Protein AF-A0A061A6U9-F1 (afdb_monomer)

Solvent-accessible surface area (backbone atoms only — not comparable to full-atom values): 6192 Å² total; per-residue (Å²): 106,72,67,60,54,51,54,55,51,74,74,42,62,80,89,49,42,65,60,54,54,50,52,54,49,53,50,51,52,50,53,51,50,54,50,49,54,52,50,55,49,54,51,50,52,52,52,52,54,50,51,54,55,50,52,56,52,51,51,52,51,52,51,53,52,52,51,52,51,51,52,52,50,52,52,50,52,51,53,53,51,52,51,50,54,52,51,53,56,48,52,54,49,56,49,51,54,50,52,50,54,52,50,53,52,48,55,60,50,63,76,72,110

Structure (mmCIF, N/CA/C/O backbone):
data_AF-A0A061A6U9-F1
#
_entry.id   AF-A0A061A6U9-F1
#
loop_
_atom_site.group_PDB
_atom_site.id
_atom_site.type_symbol
_atom_site.label_atom_id
_atom_site.label_alt_id
_atom_site.label_comp_id
_atom_site.label_asym_id
_atom_site.label_entity_id
_atom_site.label_seq_id
_atom_site.pdbx_PDB_ins_code
_atom_site.Cartn_x
_atom_site.Cartn_y
_atom_site.Cartn_z
_atom_site.occupancy
_atom_site.B_iso_or_equiv
_atom_site.auth_seq_id
_atom_site.auth_comp_id
_atom_site.auth_asym_id
_atom_site.auth_atom_id
_atom_site.pdbx_PDB_model_num
ATOM 1 N N . PHE A 1 1 ? 19.069 1.739 -47.168 1.00 75.75 1 PHE A N 1
ATOM 2 C CA . PHE A 1 1 ? 20.506 1.389 -47.050 1.00 75.75 1 PHE A CA 1
ATOM 3 C C . PHE A 1 1 ? 21.075 0.751 -48.321 1.00 75.75 1 PHE A C 1
ATOM 5 O O . PHE A 1 1 ? 21.996 1.314 -48.891 1.00 75.75 1 PHE A O 1
ATOM 12 N N . LYS A 1 2 ? 20.521 -0.369 -48.821 1.00 84.38 2 LYS A N 1
ATOM 13 C CA . LYS A 1 2 ? 21.026 -1.062 -50.029 1.00 84.38 2 LYS A CA 1
ATOM 14 C C . LYS A 1 2 ? 21.041 -0.183 -51.295 1.00 84.38 2 LYS A C 1
ATOM 16 O O . LYS A 1 2 ? 22.059 -0.138 -51.971 1.00 84.38 2 LYS A O 1
ATOM 21 N N . ALA A 1 3 ? 19.966 0.565 -51.559 1.00 86.75 3 ALA A N 1
ATOM 22 C CA . ALA A 1 3 ? 19.891 1.497 -52.693 1.00 86.75 3 ALA A CA 1
ATOM 23 C C . ALA A 1 3 ? 20.914 2.646 -52.591 1.00 86.75 3 ALA A C 1
ATOM 25 O O . ALA A 1 3 ? 21.644 2.905 -53.539 1.00 86.75 3 ALA A O 1
ATOM 26 N N . LEU A 1 4 ? 21.037 3.261 -51.408 1.00 85.88 4 LEU A N 1
ATOM 27 C CA . LEU A 1 4 ? 22.018 4.320 -51.133 1.00 85.88 4 LEU A CA 1
ATOM 28 C C . LEU A 1 4 ? 23.463 3.827 -51.308 1.00 85.88 4 LEU A C 1
ATOM 30 O O . LEU A 1 4 ? 24.280 4.506 -51.919 1.00 85.88 4 LEU A O 1
ATOM 34 N N . ARG A 1 5 ? 23.769 2.622 -50.809 1.00 87.88 5 ARG A N 1
ATOM 35 C CA . ARG A 1 5 ? 25.084 1.991 -50.972 1.00 87.88 5 ARG A CA 1
ATOM 36 C C . ARG A 1 5 ? 25.425 1.780 -52.446 1.00 87.88 5 ARG A C 1
ATOM 38 O O . ARG A 1 5 ? 26.545 2.064 -52.845 1.00 87.88 5 ARG A O 1
ATOM 45 N N . ASN A 1 6 ? 24.480 1.259 -53.228 1.00 88.00 6 ASN A N 1
ATOM 46 C CA . ASN A 1 6 ? 24.698 0.970 -54.644 1.00 88.00 6 ASN A CA 1
ATOM 47 C C . ASN A 1 6 ? 24.913 2.256 -55.448 1.00 88.00 6 ASN A C 1
ATOM 49 O O . ASN A 1 6 ? 25.899 2.353 -56.168 1.00 88.00 6 ASN A O 1
ATOM 53 N N . HIS A 1 7 ? 24.071 3.267 -55.228 1.00 89.88 7 HIS A N 1
ATOM 54 C CA . HIS A 1 7 ? 24.211 4.566 -55.878 1.00 89.88 7 HIS A CA 1
ATOM 55 C C . HIS A 1 7 ? 25.575 5.221 -55.596 1.00 89.88 7 HIS A C 1
ATOM 57 O O . HIS A 1 7 ? 26.242 5.680 -56.516 1.00 89.88 7 HIS A O 1
ATOM 63 N N . LEU A 1 8 ? 26.041 5.185 -54.340 1.00 86.00 8 LEU A N 1
ATOM 64 C CA . LEU A 1 8 ? 27.344 5.745 -53.963 1.00 86.00 8 LEU A CA 1
ATOM 65 C C . LEU A 1 8 ? 28.524 5.030 -54.633 1.00 86.00 8 LEU A C 1
ATOM 67 O O . LEU A 1 8 ? 29.511 5.684 -54.959 1.00 86.00 8 LEU A O 1
ATOM 71 N N . LEU A 1 9 ? 28.439 3.711 -54.838 1.00 88.56 9 LEU A N 1
ATOM 72 C CA . LEU A 1 9 ? 29.476 2.930 -55.524 1.00 88.56 9 LEU A CA 1
ATOM 73 C C . LEU A 1 9 ? 29.474 3.161 -57.041 1.00 88.56 9 LEU A C 1
ATOM 75 O O . LEU A 1 9 ? 30.534 3.126 -57.658 1.00 88.56 9 LEU A O 1
ATOM 79 N N . GLU A 1 10 ? 28.312 3.411 -57.644 1.00 90.44 10 GLU A N 1
ATOM 80 C CA . GLU A 1 10 ? 28.200 3.774 -59.064 1.00 90.44 10 GLU A CA 1
ATOM 81 C C . GLU A 1 10 ? 28.780 5.168 -59.342 1.00 90.44 10 GLU A C 1
ATOM 83 O O . GLU A 1 10 ? 29.383 5.386 -60.391 1.00 90.44 10 GLU A O 1
ATOM 88 N N . SER A 1 11 ? 28.657 6.096 -58.386 1.00 88.94 11 SER A N 1
ATOM 89 C CA . SER A 1 11 ? 29.141 7.474 -58.511 1.00 88.94 11 SER A CA 1
ATOM 90 C C . SER A 1 11 ? 30.579 7.704 -58.024 1.00 88.94 11 SER A C 1
ATOM 92 O O . SER A 1 11 ? 31.059 8.832 -58.113 1.00 88.94 11 SER A O 1
ATOM 94 N N . THR A 1 12 ? 31.274 6.693 -57.479 1.00 86.25 12 THR A N 1
ATOM 95 C CA . THR A 1 12 ? 32.678 6.820 -57.031 1.00 86.25 12 THR A CA 1
ATOM 96 C C . THR A 1 12 ? 33.646 5.932 -57.816 1.00 86.25 12 THR A C 1
ATOM 98 O O . THR A 1 12 ? 33.284 4.819 -58.206 1.00 86.25 12 THR A O 1
ATOM 101 N N . PRO A 1 13 ? 34.903 6.373 -58.028 1.00 91.75 13 PRO A N 1
ATOM 102 C CA . PRO A 1 13 ? 35.941 5.541 -58.630 1.00 91.75 13 PRO A CA 1
ATOM 103 C C . PRO A 1 13 ? 36.184 4.257 -57.830 1.00 91.75 13 PRO A C 1
ATOM 105 O O . PRO A 1 13 ? 36.177 4.261 -56.598 1.00 91.75 13 PRO A O 1
ATOM 108 N N . LYS A 1 14 ? 36.487 3.155 -58.529 1.00 88.75 14 LYS A N 1
ATOM 109 C CA . LYS A 1 14 ? 36.735 1.842 -57.903 1.00 88.75 14 LYS A CA 1
ATOM 110 C C . LYS A 1 14 ? 37.861 1.859 -56.859 1.00 88.75 14 LYS A C 1
ATOM 112 O O . LYS A 1 14 ? 37.798 1.087 -55.905 1.00 88.75 14 LYS A O 1
ATOM 117 N N . SER A 1 15 ? 38.863 2.732 -57.015 1.00 91.62 15 SER A N 1
ATOM 118 C CA . SER A 1 15 ? 39.952 2.922 -56.040 1.00 91.62 15 SER A CA 1
ATOM 119 C C . SER A 1 15 ? 39.443 3.344 -54.658 1.00 91.62 15 SER A C 1
ATOM 121 O O . SER A 1 15 ? 40.022 2.958 -53.644 1.00 91.62 15 SER A O 1
ATOM 123 N N . ASP A 1 16 ? 38.322 4.067 -54.613 1.00 92.56 16 ASP A N 1
ATOM 124 C CA . ASP A 1 16 ? 37.828 4.743 -53.410 1.00 92.56 16 ASP A CA 1
ATOM 125 C C . ASP A 1 16 ? 36.679 3.974 -52.738 1.00 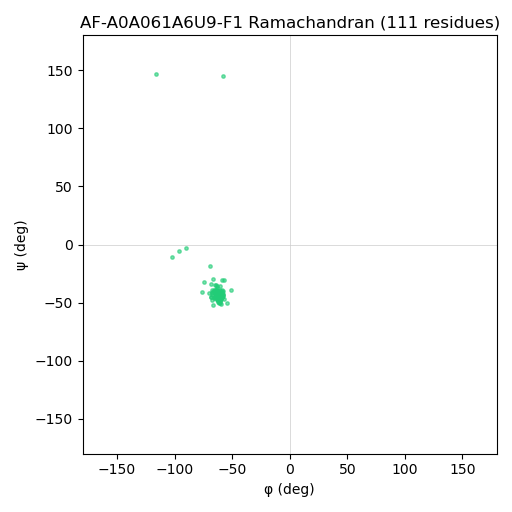92.56 16 ASP A C 1
ATOM 127 O O . ASP A 1 16 ? 36.319 4.248 -51.588 1.00 92.56 16 ASP A O 1
ATOM 131 N N . HIS A 1 17 ? 36.138 2.948 -53.408 1.00 92.69 17 HIS A N 1
ATOM 132 C CA . HIS A 1 17 ? 35.025 2.118 -52.924 1.00 92.69 17 HIS A CA 1
ATOM 133 C C . HIS A 1 17 ? 35.257 1.569 -51.513 1.00 92.69 17 HIS A C 1
ATOM 135 O O . HIS A 1 17 ? 34.341 1.557 -50.689 1.00 92.69 17 HIS A O 1
ATOM 141 N N . LYS A 1 18 ? 36.490 1.153 -51.195 1.00 94.38 18 LYS A N 1
ATOM 142 C CA . LYS A 1 18 ? 36.844 0.628 -49.866 1.00 94.38 18 LYS A CA 1
ATOM 143 C C . LYS A 1 18 ? 36.655 1.678 -48.766 1.00 94.38 18 LYS A C 1
ATOM 145 O O . LYS A 1 18 ? 36.148 1.351 -47.692 1.00 94.38 18 LYS A O 1
ATOM 150 N N . ALA A 1 19 ? 37.041 2.926 -49.026 1.00 93.69 19 ALA A N 1
ATOM 151 C CA . ALA A 1 19 ? 36.897 4.021 -48.071 1.00 93.69 19 ALA A CA 1
ATOM 152 C C . ALA A 1 19 ? 35.422 4.406 -47.881 1.00 93.69 19 ALA A C 1
ATOM 154 O O . ALA A 1 19 ? 34.977 4.589 -46.748 1.00 93.69 19 ALA A O 1
ATOM 155 N N . VAL A 1 20 ? 34.648 4.448 -48.972 1.00 92.56 20 VAL A N 1
ATOM 156 C CA . VAL A 1 20 ? 33.202 4.726 -48.943 1.00 92.56 20 VAL A CA 1
ATOM 157 C C . VAL A 1 20 ? 32.450 3.665 -48.135 1.00 92.56 20 VAL A C 1
ATOM 159 O O . VAL A 1 20 ? 31.674 4.002 -47.242 1.00 92.56 20 VAL A O 1
ATOM 162 N N . LEU A 1 21 ? 32.715 2.378 -48.381 1.00 92.94 21 LEU A N 1
ATOM 163 C CA . LEU A 1 21 ? 32.082 1.283 -47.639 1.00 92.94 21 LEU A CA 1
ATOM 164 C C . LEU A 1 21 ? 32.435 1.301 -46.148 1.00 92.94 21 LEU A C 1
ATOM 166 O O . LEU A 1 21 ? 31.563 1.046 -45.316 1.00 92.94 21 LEU A O 1
ATOM 170 N N . LYS A 1 22 ? 33.691 1.621 -45.805 1.00 95.00 22 LYS A N 1
ATOM 171 C CA . LYS A 1 22 ? 34.126 1.765 -44.411 1.00 95.00 22 LYS A CA 1
ATOM 172 C C . LYS A 1 22 ? 33.345 2.879 -43.706 1.00 95.00 22 LYS A C 1
ATOM 174 O O . LYS A 1 22 ? 32.746 2.612 -42.668 1.00 95.00 22 LYS A O 1
ATOM 179 N N . ARG A 1 23 ? 33.261 4.070 -44.316 1.00 93.75 23 ARG A N 1
ATOM 180 C CA . ARG A 1 23 ? 32.494 5.207 -43.775 1.00 93.75 23 ARG A CA 1
ATOM 181 C C . ARG A 1 23 ? 31.012 4.875 -43.596 1.00 93.75 23 ARG A C 1
ATOM 183 O O . ARG A 1 23 ? 30.456 5.145 -42.539 1.00 93.75 23 ARG A O 1
ATOM 190 N N . LEU A 1 24 ? 30.383 4.234 -44.586 1.00 92.75 24 LEU A N 1
ATOM 191 C CA . LEU A 1 24 ? 28.972 3.831 -44.496 1.00 92.75 24 LEU A CA 1
ATOM 192 C C . LEU A 1 24 ? 28.712 2.855 -43.343 1.00 92.75 24 LEU A C 1
ATOM 194 O O . LEU A 1 24 ? 27.684 2.955 -42.676 1.00 92.75 24 LEU A O 1
ATOM 198 N N . LYS A 1 25 ? 29.630 1.912 -43.106 1.00 94.06 25 LYS A N 1
ATOM 199 C CA . LYS A 1 25 ? 29.524 0.967 -41.990 1.00 94.06 25 LYS A CA 1
ATOM 200 C C . LYS A 1 25 ? 29.703 1.672 -40.646 1.00 94.06 25 LYS A C 1
ATOM 202 O O . LYS A 1 25 ? 28.920 1.428 -39.737 1.00 94.06 25 LYS A O 1
ATOM 207 N N . GLU A 1 26 ? 30.696 2.550 -40.528 1.00 95.94 26 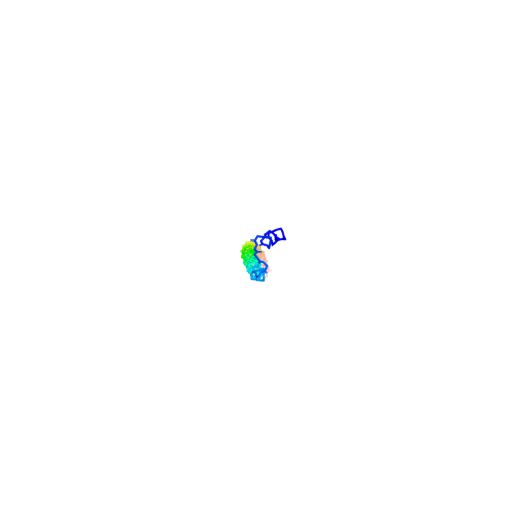GLU A N 1
ATOM 208 C CA . GLU A 1 26 ? 30.931 3.346 -39.316 1.00 95.94 26 GLU A CA 1
ATOM 209 C C . GLU A 1 26 ? 29.721 4.226 -38.980 1.00 95.94 26 GLU A C 1
ATOM 211 O O . GLU A 1 26 ? 29.274 4.256 -37.835 1.00 95.94 26 GLU A O 1
ATOM 216 N N . GLU A 1 27 ? 29.131 4.877 -39.984 1.00 95.56 27 GLU A N 1
ATOM 217 C CA . GLU A 1 27 ? 27.940 5.702 -39.802 1.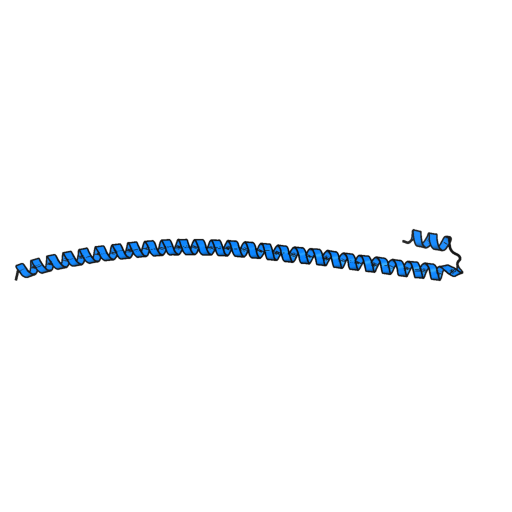00 95.56 27 GLU A CA 1
ATOM 218 C C . GLU A 1 27 ? 26.708 4.868 -39.425 1.00 95.56 27 GLU A C 1
ATOM 220 O O . GLU A 1 27 ? 25.936 5.270 -38.554 1.00 95.56 27 GLU A O 1
ATOM 225 N N . GLN A 1 28 ? 26.534 3.686 -40.027 1.00 94.69 28 GLN A N 1
ATOM 226 C CA . GLN A 1 28 ? 25.476 2.753 -39.641 1.00 94.69 28 GLN A CA 1
ATOM 227 C C . GLN A 1 28 ? 25.628 2.314 -38.179 1.00 94.69 28 GLN A C 1
ATOM 229 O O . GLN A 1 28 ? 24.658 2.384 -37.427 1.00 94.69 28 GLN A O 1
ATOM 234 N N . THR A 1 29 ? 26.829 1.900 -37.764 1.00 96.44 29 THR A N 1
ATOM 235 C CA . THR A 1 29 ? 27.107 1.501 -36.377 1.00 96.44 29 THR A CA 1
ATOM 236 C C . THR A 1 29 ? 26.844 2.651 -35.411 1.00 96.44 29 THR A C 1
ATOM 238 O O . THR A 1 29 ? 26.180 2.452 -34.399 1.00 96.44 29 THR A O 1
ATOM 241 N N . ARG A 1 30 ? 27.289 3.870 -35.742 1.00 97.69 30 ARG A N 1
ATOM 242 C CA . ARG A 1 30 ? 27.047 5.059 -34.914 1.00 97.69 30 ARG A CA 1
ATOM 243 C C . ARG A 1 30 ? 25.555 5.358 -34.760 1.00 97.69 30 ARG A C 1
ATOM 245 O O . ARG A 1 30 ? 25.110 5.637 -33.655 1.00 97.69 30 ARG A O 1
ATOM 252 N N . LYS A 1 31 ? 24.778 5.290 -35.847 1.00 97.12 31 LYS A N 1
A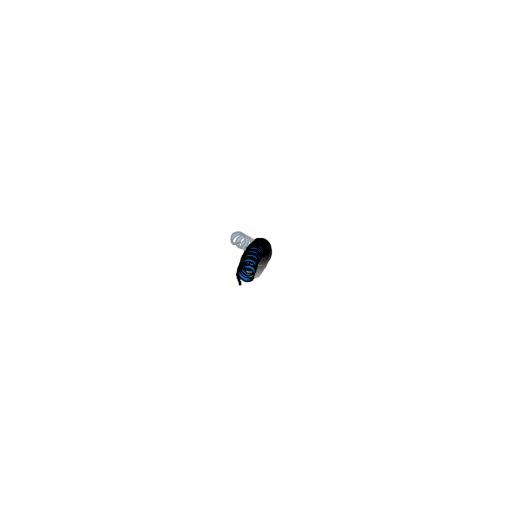TOM 253 C CA . LYS A 1 31 ? 23.322 5.514 -35.799 1.00 97.12 31 LYS A CA 1
ATOM 254 C C . LYS A 1 31 ? 22.609 4.459 -34.957 1.00 97.12 31 LYS A C 1
ATOM 256 O O . LYS A 1 31 ? 21.706 4.810 -34.208 1.00 97.12 31 LYS A O 1
ATOM 261 N N . LEU A 1 32 ? 23.023 3.195 -35.058 1.00 97.31 32 LEU A N 1
ATOM 262 C 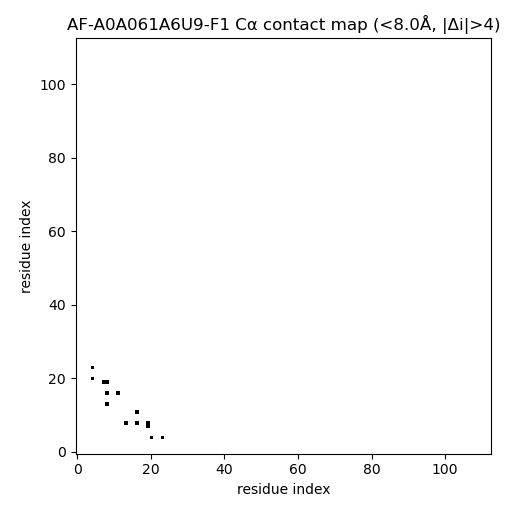CA . LEU A 1 32 ? 22.474 2.123 -34.227 1.00 97.31 32 LEU A CA 1
ATOM 263 C C . LEU A 1 32 ? 22.822 2.306 -32.747 1.00 97.31 32 LEU A C 1
ATOM 265 O O . LEU A 1 32 ? 21.952 2.091 -31.914 1.00 97.31 32 LEU A O 1
ATOM 269 N N . ALA A 1 33 ? 24.043 2.741 -32.426 1.00 98.00 33 ALA A N 1
ATOM 270 C CA . ALA A 1 33 ? 24.443 3.028 -31.049 1.00 98.00 33 ALA A CA 1
ATOM 271 C C . ALA A 1 33 ? 23.601 4.158 -30.435 1.00 98.00 33 ALA A C 1
ATOM 273 O O . ALA A 1 33 ? 23.029 3.975 -29.369 1.00 98.00 33 ALA A O 1
ATOM 274 N N . ILE A 1 34 ? 23.429 5.273 -31.157 1.00 97.94 34 ILE A N 1
ATOM 275 C CA . ILE A 1 34 ? 22.576 6.389 -30.708 1.00 97.94 34 ILE A CA 1
ATOM 276 C C . ILE A 1 34 ? 21.132 5.922 -30.497 1.00 97.94 34 ILE A C 1
ATOM 278 O O . ILE A 1 34 ? 20.504 6.280 -29.508 1.00 97.94 34 ILE A O 1
ATOM 282 N N . LEU A 1 35 ? 20.594 5.123 -31.421 1.00 98.19 35 LEU A N 1
ATOM 283 C CA . LEU A 1 35 ? 19.226 4.626 -31.303 1.00 98.19 35 LEU A CA 1
ATOM 284 C C . LEU A 1 35 ? 19.065 3.683 -30.100 1.00 98.19 35 LEU A C 1
ATOM 286 O O . LEU A 1 35 ? 18.053 3.752 -29.410 1.00 98.19 35 LEU A O 1
ATOM 290 N N . ALA A 1 36 ? 20.054 2.825 -29.837 1.00 98.00 36 ALA A N 1
ATOM 291 C CA . ALA A 1 36 ? 20.062 1.962 -28.660 1.00 98.00 36 ALA A CA 1
ATOM 292 C C . ALA A 1 36 ? 20.080 2.789 -27.366 1.00 98.00 36 ALA A C 1
ATOM 294 O O . ALA A 1 36 ? 19.222 2.587 -26.514 1.00 98.00 36 ALA A O 1
ATOM 295 N N . GLU A 1 37 ? 20.963 3.788 -27.271 1.00 98.25 37 GLU A N 1
ATOM 296 C CA . GLU A 1 37 ? 21.025 4.707 -26.126 1.00 98.25 37 GLU A CA 1
ATOM 297 C C . GLU A 1 37 ? 19.701 5.456 -25.911 1.00 98.25 37 GLU A C 1
ATOM 299 O O . GLU A 1 37 ? 19.254 5.626 -24.778 1.00 98.25 37 GLU A O 1
ATOM 304 N N . GLN A 1 38 ? 19.035 5.877 -26.992 1.00 98.38 38 GLN A N 1
ATOM 305 C CA . GLN A 1 38 ? 17.725 6.529 -26.917 1.00 98.38 38 GLN A CA 1
ATOM 306 C C . GLN A 1 38 ? 16.637 5.594 -26.383 1.00 98.38 38 GLN A C 1
ATOM 308 O O . GLN A 1 38 ? 15.826 6.016 -25.556 1.00 98.38 38 GLN A O 1
ATOM 313 N N . TYR A 1 39 ? 16.612 4.336 -26.833 1.00 98.44 39 TYR A N 1
ATOM 314 C CA . TYR A 1 39 ? 15.672 3.349 -26.305 1.00 98.44 39 TYR A CA 1
ATOM 315 C C . TYR A 1 39 ? 15.949 3.039 -24.837 1.00 98.44 39 TYR A C 1
ATOM 317 O O . TYR A 1 39 ? 15.012 3.061 -24.043 1.00 98.44 39 TYR A O 1
ATOM 325 N N . ASP A 1 40 ? 17.211 2.829 -24.463 1.00 98.38 40 ASP A N 1
ATOM 326 C CA . ASP A 1 40 ? 17.593 2.591 -23.071 1.00 98.38 40 ASP A CA 1
ATOM 327 C C . ASP A 1 40 ? 17.181 3.769 -22.181 1.00 98.38 40 ASP A C 1
ATOM 329 O O . ASP A 1 40 ? 16.610 3.573 -21.107 1.00 98.38 40 ASP A O 1
ATOM 333 N N . HIS A 1 41 ? 17.403 5.005 -22.633 1.00 98.19 41 HIS A N 1
ATOM 334 C CA . HIS A 1 41 ? 16.986 6.192 -21.894 1.00 98.19 41 HIS A CA 1
ATOM 335 C C . HIS A 1 41 ? 15.462 6.263 -21.725 1.00 98.19 41 HIS A C 1
ATOM 337 O O . HIS A 1 41 ? 14.981 6.410 -20.603 1.00 98.19 41 HIS A O 1
ATOM 343 N N . SER A 1 42 ? 14.704 6.094 -22.812 1.00 98.19 42 SER A N 1
ATOM 344 C CA . SER A 1 42 ? 13.239 6.170 -22.784 1.00 98.19 42 SER A CA 1
ATOM 345 C C . SER A 1 42 ? 12.609 5.069 -21.925 1.00 98.19 42 SER A C 1
ATOM 347 O O . SER A 1 42 ? 11.666 5.330 -21.177 1.00 98.19 42 SER A O 1
ATOM 349 N N . ILE A 1 43 ? 13.149 3.847 -21.983 1.00 97.88 43 ILE A N 1
ATOM 350 C CA . ILE A 1 43 ? 12.699 2.730 -21.145 1.00 97.88 43 ILE A CA 1
ATOM 351 C C . ILE A 1 43 ? 12.946 3.050 -19.670 1.00 97.88 43 ILE A C 1
ATOM 353 O O . ILE A 1 43 ? 12.038 2.896 -18.854 1.00 97.88 43 ILE A O 1
ATOM 357 N N . ASN A 1 44 ? 14.143 3.527 -19.325 1.00 98.25 44 ASN A N 1
ATOM 358 C CA . ASN A 1 44 ? 14.482 3.859 -17.942 1.00 98.25 44 ASN A CA 1
ATOM 359 C C . ASN A 1 44 ? 13.634 5.013 -17.395 1.00 98.25 44 ASN A C 1
ATOM 361 O O . ASN A 1 44 ? 13.163 4.938 -16.262 1.00 98.25 44 ASN A O 1
ATOM 365 N N . GLU A 1 45 ? 13.396 6.055 -18.191 1.00 98.06 45 GLU A N 1
ATOM 366 C CA . GLU A 1 45 ? 12.527 7.171 -17.808 1.00 98.06 45 GLU A CA 1
ATOM 367 C C . GLU A 1 45 ? 11.089 6.696 -17.548 1.00 98.06 45 GLU A C 1
ATOM 369 O O . GLU A 1 45 ? 10.493 7.033 -16.519 1.00 98.06 45 GLU A O 1
ATOM 374 N N . MET A 1 46 ? 10.549 5.856 -18.437 1.00 98.06 46 MET A N 1
ATOM 375 C CA . MET A 1 46 ? 9.207 5.294 -18.289 1.00 98.06 46 MET A CA 1
ATOM 376 C C . MET A 1 46 ? 9.097 4.410 -17.040 1.00 98.06 46 MET A C 1
ATOM 378 O O . MET A 1 46 ? 8.139 4.552 -16.280 1.00 98.06 46 MET A O 1
ATOM 382 N N . LEU A 1 47 ? 10.074 3.527 -16.807 1.00 97.75 47 LEU A N 1
ATOM 383 C CA . LEU A 1 47 ? 10.103 2.648 -15.635 1.00 97.75 47 LEU A CA 1
ATOM 384 C C . LEU A 1 47 ? 10.229 3.443 -14.333 1.00 97.75 47 LEU A C 1
ATOM 386 O O . LEU A 1 47 ? 9.493 3.174 -13.388 1.00 97.75 47 LEU A O 1
ATOM 390 N N . SER A 1 48 ? 11.103 4.451 -14.299 1.00 97.69 48 SER A N 1
ATOM 391 C CA . SER A 1 48 ? 11.269 5.341 -13.144 1.00 97.69 48 SER A CA 1
ATOM 392 C C . SER A 1 48 ? 9.972 6.089 -12.826 1.00 97.69 48 SER A C 1
ATOM 394 O O . SER A 1 48 ? 9.486 6.064 -11.696 1.00 97.69 48 SER A O 1
ATOM 396 N N . THR A 1 49 ? 9.338 6.673 -13.848 1.00 97.31 49 THR A N 1
ATOM 397 C CA . THR A 1 49 ? 8.053 7.371 -13.695 1.00 97.31 49 THR A CA 1
ATOM 398 C C . THR A 1 49 ? 6.955 6.433 -13.201 1.00 97.31 49 THR A C 1
ATOM 400 O O . THR A 1 49 ? 6.142 6.808 -12.357 1.00 97.31 49 THR A O 1
ATOM 403 N N . GLN A 1 50 ? 6.901 5.208 -13.728 1.00 96.81 50 GLN A N 1
ATOM 404 C CA . GLN A 1 50 ? 5.904 4.229 -13.315 1.00 96.81 50 GLN A CA 1
ATOM 405 C C . GLN A 1 50 ? 6.124 3.763 -11.873 1.00 96.81 50 GLN A C 1
ATOM 407 O O . GLN A 1 50 ? 5.142 3.650 -11.142 1.00 96.81 50 GLN A O 1
ATOM 412 N N . ALA A 1 51 ? 7.374 3.530 -11.466 1.00 96.62 51 ALA A N 1
ATOM 413 C CA . ALA A 1 51 ? 7.720 3.155 -10.098 1.00 96.62 51 ALA A CA 1
ATOM 414 C C . ALA A 1 51 ? 7.286 4.242 -9.105 1.00 96.62 51 ALA A C 1
ATOM 416 O O . ALA A 1 51 ? 6.512 3.951 -8.201 1.00 96.62 51 ALA A O 1
ATOM 417 N N . LEU A 1 52 ? 7.652 5.505 -9.359 1.00 97.00 52 LEU A N 1
ATOM 418 C CA . LEU A 1 52 ? 7.259 6.630 -8.503 1.00 97.00 52 LEU A CA 1
ATOM 419 C C . LEU A 1 52 ? 5.738 6.750 -8.363 1.00 97.00 52 LEU A C 1
ATOM 421 O O . LEU A 1 52 ? 5.220 6.857 -7.257 1.00 97.00 52 LEU A O 1
ATOM 425 N N . ARG A 1 53 ? 4.997 6.670 -9.474 1.00 96.81 53 ARG A N 1
ATOM 426 C CA . ARG A 1 53 ? 3.527 6.747 -9.438 1.00 96.81 53 ARG A CA 1
ATOM 427 C C . ARG A 1 53 ? 2.889 5.569 -8.707 1.00 96.81 53 ARG A C 1
ATOM 429 O O . ARG A 1 53 ? 1.827 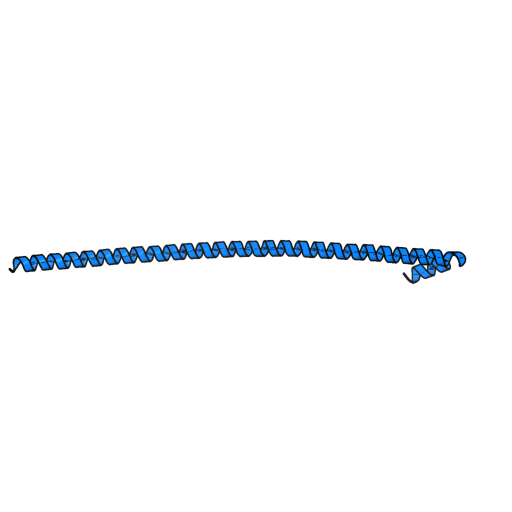5.732 -8.109 1.00 96.81 53 ARG A O 1
ATOM 436 N N . LEU A 1 54 ? 3.481 4.379 -8.815 1.00 96.75 54 LEU A N 1
ATOM 437 C CA . LEU A 1 54 ? 3.007 3.197 -8.104 1.00 96.75 54 LEU A CA 1
ATOM 438 C C . LEU A 1 54 ? 3.230 3.358 -6.599 1.00 96.75 54 LEU A C 1
ATOM 440 O O . LEU A 1 54 ? 2.296 3.110 -5.839 1.00 96.75 54 LEU A O 1
ATOM 444 N N . ASP A 1 55 ? 4.411 3.822 -6.198 1.00 97.19 55 ASP A N 1
ATOM 445 C CA . ASP A 1 55 ? 4.761 4.069 -4.799 1.00 97.19 55 ASP A CA 1
ATOM 446 C C . ASP A 1 55 ? 3.832 5.129 -4.187 1.00 97.19 55 ASP A C 1
ATOM 448 O O . ASP A 1 55 ? 3.190 4.874 -3.170 1.00 97.19 55 ASP A O 1
ATOM 452 N N . GLU A 1 56 ? 3.641 6.267 -4.862 1.00 96.81 56 GLU A N 1
ATOM 453 C CA . GLU A 1 56 ? 2.717 7.325 -4.424 1.00 96.81 56 GLU A CA 1
ATOM 454 C C . GLU A 1 56 ? 1.276 6.812 -4.269 1.00 96.81 56 GLU A C 1
ATOM 456 O O . GLU A 1 56 ? 0.594 7.108 -3.283 1.00 96.81 56 GLU A O 1
ATOM 461 N N . ALA A 1 57 ? 0.793 6.014 -5.227 1.00 97.12 57 ALA A N 1
ATOM 462 C CA . ALA A 1 57 ? -0.549 5.442 -5.163 1.00 97.12 57 ALA A CA 1
ATOM 463 C C . ALA A 1 57 ? -0.692 4.441 -4.005 1.00 97.12 57 ALA A C 1
ATOM 465 O O . ALA A 1 57 ? -1.720 4.433 -3.322 1.00 97.12 57 ALA A O 1
ATOM 466 N N . GLN A 1 58 ? 0.325 3.609 -3.767 1.00 97.56 58 GLN A N 1
ATOM 467 C CA . GLN A 1 58 ? 0.345 2.656 -2.659 1.00 97.56 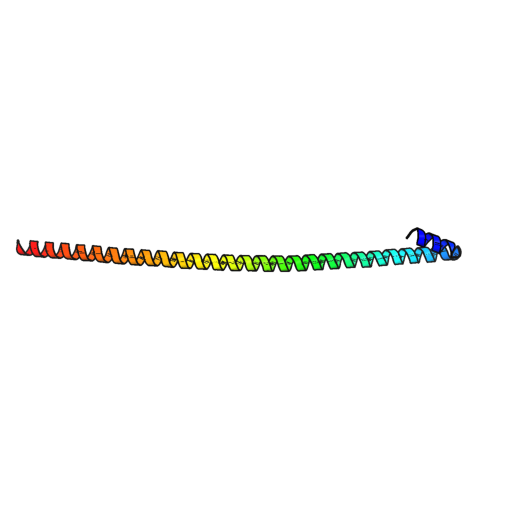58 GLN A CA 1
ATOM 468 C C . GLN A 1 58 ? 0.412 3.360 -1.304 1.00 97.56 58 GLN A C 1
ATOM 470 O O . GLN A 1 58 ? -0.312 2.977 -0.381 1.00 97.56 58 GLN A O 1
ATOM 475 N N . GLU A 1 59 ? 1.224 4.409 -1.177 1.00 97.69 59 GLU A N 1
ATOM 476 C CA . GLU A 1 59 ? 1.297 5.221 0.035 1.00 97.69 59 GLU A CA 1
ATOM 477 C C . GLU A 1 59 ? -0.043 5.895 0.330 1.00 97.69 59 GLU A C 1
ATOM 479 O O . GLU A 1 59 ? -0.534 5.808 1.458 1.00 97.69 59 GLU A O 1
ATOM 484 N N . ALA A 1 60 ? -0.687 6.486 -0.680 1.00 97.69 60 ALA A N 1
ATOM 485 C CA . ALA A 1 60 ? -2.008 7.089 -0.530 1.00 97.69 60 ALA A CA 1
ATOM 486 C C . ALA A 1 60 ? -3.060 6.062 -0.072 1.00 97.69 60 ALA A C 1
ATOM 488 O O . ALA A 1 60 ? -3.823 6.323 0.861 1.00 97.69 60 ALA A O 1
ATOM 489 N N . GLN A 1 61 ? -3.076 4.864 -0.669 1.00 97.88 61 GLN A N 1
ATOM 490 C CA . GLN A 1 61 ? -3.974 3.781 -0.249 1.00 97.88 61 GLN A CA 1
ATOM 491 C C . GLN A 1 61 ? -3.701 3.338 1.194 1.00 97.88 61 GLN A C 1
ATOM 493 O O . GLN A 1 61 ? -4.637 3.192 1.984 1.00 97.88 61 GLN A O 1
ATOM 498 N N . CYS A 1 62 ? -2.429 3.175 1.567 1.00 97.88 62 CYS A N 1
ATOM 499 C CA . CYS A 1 62 ? -2.031 2.839 2.932 1.00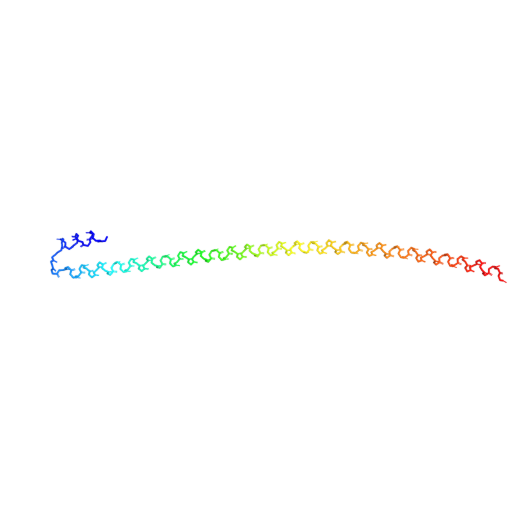 97.88 62 CYS A CA 1
ATOM 500 C C . CYS A 1 62 ? -2.483 3.902 3.939 1.00 97.88 62 CYS A C 1
ATOM 502 O O . CYS A 1 62 ? -2.957 3.558 5.022 1.00 97.88 62 CYS A O 1
ATOM 504 N N . GLN A 1 63 ? -2.347 5.186 3.601 1.00 98.25 63 GLN A N 1
ATOM 505 C CA . GLN A 1 63 ? -2.788 6.287 4.455 1.00 98.25 63 GLN A CA 1
ATOM 506 C C . GLN A 1 63 ? -4.302 6.252 4.672 1.00 98.25 63 GLN A C 1
ATOM 508 O O . GLN A 1 63 ? -4.750 6.301 5.817 1.00 98.25 63 GLN A O 1
ATOM 513 N N . VAL A 1 64 ? -5.086 6.084 3.602 1.00 98.25 64 VAL A N 1
ATOM 514 C CA . VAL A 1 64 ? -6.552 5.985 3.695 1.00 98.25 64 VAL A CA 1
ATOM 515 C C . VAL A 1 64 ? -6.972 4.803 4.569 1.00 98.25 64 VAL A C 1
ATOM 517 O O . VAL A 1 64 ? -7.792 4.976 5.469 1.00 98.25 64 VAL A O 1
ATOM 520 N N . LEU A 1 65 ? -6.376 3.624 4.369 1.00 98.38 65 LEU A N 1
ATOM 521 C CA . LEU A 1 65 ? -6.676 2.435 5.174 1.00 98.38 65 LEU A CA 1
ATOM 522 C C . LEU A 1 65 ? -6.348 2.643 6.657 1.00 98.38 65 LEU A C 1
ATOM 524 O O . LEU A 1 65 ? -7.128 2.255 7.524 1.00 98.38 65 LEU A O 1
ATOM 528 N N . ARG A 1 66 ? -5.220 3.293 6.968 1.00 98.44 66 ARG A N 1
ATOM 529 C CA . ARG A 1 66 ? -4.860 3.632 8.354 1.00 98.44 66 ARG A CA 1
ATOM 530 C C . ARG A 1 66 ? -5.866 4.590 8.983 1.00 98.44 66 ARG A C 1
ATOM 532 O O . ARG A 1 66 ? -6.238 4.389 10.135 1.00 98.44 66 ARG A O 1
ATOM 539 N N . MET A 1 67 ? -6.317 5.601 8.242 1.00 98.31 67 MET A N 1
ATOM 540 C CA . MET A 1 67 ? -7.334 6.536 8.728 1.00 98.31 67 MET A CA 1
ATOM 541 C C . MET A 1 67 ? -8.670 5.836 8.994 1.00 98.31 67 MET A C 1
ATOM 543 O O . MET A 1 67 ? -9.272 6.061 10.041 1.00 98.31 67 MET A O 1
ATOM 547 N N . GLN A 1 68 ? -9.107 4.954 8.091 1.00 98.44 68 GLN A N 1
ATOM 548 C CA . GLN A 1 68 ? -10.328 4.165 8.273 1.00 98.44 68 GLN A CA 1
ATOM 549 C C . GLN A 1 68 ? -10.240 3.269 9.509 1.00 98.44 68 GLN A C 1
ATOM 551 O O . GLN A 1 68 ? -11.138 3.290 10.347 1.00 98.44 68 GLN A O 1
ATOM 556 N N . LEU A 1 69 ? -9.127 2.550 9.670 1.00 98.50 69 LEU A N 1
ATOM 557 C CA . LEU A 1 69 ? -8.910 1.686 10.829 1.00 98.50 69 LEU A CA 1
ATOM 558 C C . LEU A 1 69 ? -8.927 2.477 12.143 1.00 98.50 69 LEU A C 1
ATOM 560 O O . LEU A 1 69 ? -9.516 2.035 13.127 1.00 98.50 69 LEU A O 1
ATOM 564 N N . GLN A 1 70 ? -8.304 3.657 12.159 1.00 98.56 70 GLN A N 1
ATOM 565 C CA . GLN A 1 70 ? -8.307 4.532 13.329 1.00 98.56 70 GLN A CA 1
ATOM 566 C C . GLN A 1 70 ? -9.729 4.992 13.681 1.00 98.56 70 GLN A C 1
ATOM 568 O O . GLN A 1 70 ? -10.120 4.945 14.846 1.00 98.56 70 GLN A O 1
ATOM 573 N N . GLN A 1 71 ? -10.523 5.374 12.679 1.00 98.50 71 GLN A N 1
ATOM 574 C CA . GLN A 1 71 ? -11.913 5.781 12.876 1.00 98.50 71 GLN A CA 1
ATOM 575 C C . GLN A 1 71 ? -12.781 4.629 13.410 1.00 98.50 71 GLN A C 1
ATOM 577 O O . GLN A 1 71 ? -13.588 4.829 14.321 1.00 98.50 71 GLN A O 1
ATOM 582 N N . GLU A 1 72 ? -12.611 3.417 12.879 1.00 98.31 72 GLU A N 1
ATOM 583 C CA . GLU A 1 72 ? -13.310 2.225 13.372 1.00 98.31 72 GLU A CA 1
ATOM 584 C C . GLU A 1 72 ? -12.920 1.888 14.816 1.00 98.31 72 GLU A C 1
ATOM 586 O O . GLU A 1 72 ? -13.785 1.556 15.632 1.00 98.31 72 GLU A O 1
ATOM 591 N N . LEU A 1 73 ? -11.637 2.027 15.162 1.00 98.56 73 LEU A N 1
ATOM 592 C CA . LEU A 1 73 ? -11.144 1.807 16.520 1.00 98.56 73 LEU A CA 1
ATOM 593 C C . LEU A 1 73 ? -11.734 2.819 17.511 1.00 98.56 73 LEU A C 1
ATOM 595 O O . LEU A 1 73 ? -12.159 2.443 18.604 1.00 98.56 73 LEU A O 1
ATOM 599 N N . GLU A 1 74 ? -11.792 4.096 17.139 1.00 98.62 74 GLU A N 1
ATOM 600 C CA . GLU A 1 74 ? -12.413 5.146 17.954 1.00 98.62 74 GLU A CA 1
ATOM 601 C C . GLU A 1 74 ? -13.902 4.881 18.179 1.00 98.62 74 GLU A C 1
ATOM 603 O O . GLU A 1 74 ? -14.391 4.978 19.310 1.00 98.62 74 GLU A O 1
ATOM 608 N N . LEU A 1 75 ? -14.613 4.472 17.126 1.00 98.56 75 LEU A N 1
ATOM 609 C CA . LEU A 1 75 ? -16.019 4.102 17.212 1.00 98.56 75 LEU A CA 1
ATOM 610 C C . LEU A 1 75 ? -16.225 2.910 18.158 1.00 98.56 75 LEU A C 1
ATOM 612 O O . LEU A 1 75 ? -17.092 2.954 19.035 1.00 98.56 75 LEU A O 1
ATOM 616 N N . LEU A 1 76 ? -15.404 1.865 18.025 1.00 98.56 76 LEU A N 1
ATOM 617 C CA . LEU A 1 76 ? -15.448 0.694 18.898 1.00 98.56 76 LEU A CA 1
ATOM 618 C C . LEU A 1 76 ? -15.192 1.073 20.361 1.00 98.56 76 LEU A C 1
ATOM 620 O O . LEU A 1 76 ? -15.956 0.673 21.242 1.00 98.56 76 LEU A O 1
ATOM 624 N N . ASN A 1 77 ? -14.167 1.885 20.622 1.00 98.62 77 ASN A N 1
ATOM 625 C CA . ASN A 1 77 ? -13.835 2.359 21.965 1.00 98.62 77 ASN A CA 1
ATOM 626 C C . ASN A 1 77 ? -14.984 3.164 22.588 1.00 98.62 77 ASN A C 1
ATOM 628 O O . ASN A 1 77 ? -15.286 2.999 23.776 1.00 98.62 77 ASN A O 1
ATOM 632 N N . ALA A 1 78 ? -15.664 4.001 21.798 1.00 98.62 78 ALA A N 1
ATOM 633 C CA . ALA A 1 78 ? -16.832 4.750 22.250 1.00 98.62 78 ALA A CA 1
ATOM 634 C C . ALA A 1 78 ? -17.998 3.817 22.619 1.00 98.62 78 ALA A C 1
ATOM 636 O O . ALA A 1 78 ? -18.602 3.972 23.686 1.00 98.62 78 ALA A O 1
ATOM 637 N N . TYR A 1 79 ? -18.286 2.810 21.786 1.00 98.62 79 TYR A N 1
ATOM 638 C CA . TYR A 1 79 ? -19.315 1.810 22.083 1.00 98.62 79 TYR A CA 1
ATOM 639 C C . TYR A 1 79 ? -18.997 1.006 23.345 1.00 98.62 79 TYR A C 1
ATOM 641 O O . TYR A 1 79 ? -19.860 0.866 24.213 1.00 98.62 79 TYR A O 1
ATOM 649 N N . GLN A 1 80 ? -17.761 0.524 23.484 1.00 98.50 80 GLN A N 1
ATOM 650 C CA . GLN A 1 80 ? -17.323 -0.230 24.660 1.00 98.50 80 GLN A CA 1
ATOM 651 C C . GLN A 1 80 ? -17.415 0.611 25.937 1.00 98.50 80 GLN A C 1
ATOM 653 O O . GLN A 1 80 ? -17.948 0.147 26.945 1.00 98.50 80 GLN A O 1
ATOM 658 N N . SER A 1 81 ? -16.967 1.868 25.883 1.00 98.56 81 SER A N 1
ATOM 659 C CA . SER A 1 81 ? -17.046 2.795 27.017 1.00 98.56 81 SER A CA 1
ATOM 660 C C . SER A 1 81 ? -18.493 3.057 27.432 1.00 98.56 81 SER A C 1
ATOM 662 O O . SER A 1 81 ? -18.814 3.011 28.620 1.00 98.56 81 SER A O 1
ATOM 664 N N . LYS A 1 82 ? -19.392 3.261 26.460 1.00 98.62 82 LYS A N 1
ATOM 665 C CA . LYS A 1 82 ? -20.823 3.455 26.718 1.00 98.62 82 LYS A CA 1
ATOM 666 C C . LYS A 1 82 ? -21.449 2.242 27.402 1.00 98.62 82 LYS A C 1
ATOM 668 O O . LYS A 1 82 ? -22.166 2.414 28.385 1.00 98.62 82 LYS A O 1
ATOM 673 N N . ILE A 1 83 ? -21.181 1.038 26.895 1.00 98.38 83 ILE A N 1
ATOM 674 C CA . ILE A 1 83 ? -21.699 -0.206 27.480 1.00 98.38 83 ILE A CA 1
ATOM 675 C C . ILE A 1 83 ? -21.194 -0.349 28.913 1.00 98.38 83 ILE A C 1
ATOM 677 O O . ILE A 1 83 ? -22.000 -0.542 29.817 1.00 98.38 83 ILE A O 1
ATOM 681 N N . LYS A 1 84 ? -19.887 -0.163 29.136 1.00 98.62 84 LYS A N 1
ATOM 682 C CA . LYS A 1 84 ? -19.291 -0.235 30.472 1.00 98.62 84 LYS A CA 1
ATOM 683 C C . LYS A 1 84 ? -19.983 0.714 31.453 1.00 98.62 84 LYS A C 1
ATOM 685 O O . LYS A 1 84 ? -20.440 0.271 32.498 1.00 98.62 84 LYS A O 1
ATOM 690 N N . MET A 1 85 ? -20.143 1.988 31.088 1.00 98.44 85 MET A N 1
ATOM 691 C CA . MET A 1 85 ? -20.827 2.970 31.938 1.00 98.44 85 MET A CA 1
ATOM 692 C C . MET A 1 85 ? -22.273 2.573 32.260 1.00 98.44 85 MET A C 1
ATOM 694 O O . MET A 1 85 ? -22.730 2.767 33.384 1.00 98.44 85 MET A O 1
ATOM 698 N N . GLN A 1 86 ? -23.008 2.038 31.281 1.00 98.44 86 GLN A N 1
ATOM 699 C CA . GLN A 1 86 ? -24.386 1.591 31.485 1.00 98.44 86 GLN A CA 1
ATOM 700 C C . GLN A 1 86 ? -24.458 0.381 32.418 1.00 98.44 86 GLN A C 1
ATOM 702 O O . GLN A 1 86 ? -25.304 0.356 33.310 1.00 98.44 86 GLN A O 1
ATOM 707 N N . THR A 1 87 ? -23.567 -0.592 32.235 1.00 98.31 87 THR A N 1
ATOM 708 C CA . THR A 1 87 ? -23.475 -1.779 33.087 1.00 98.31 87 THR A CA 1
ATOM 709 C C . THR A 1 87 ? -23.077 -1.411 34.514 1.00 98.31 87 THR A C 1
ATOM 711 O O . THR A 1 87 ? -23.735 -1.856 35.449 1.00 98.31 87 THR A O 1
ATOM 714 N N . ASP A 1 88 ? -22.078 -0.545 34.694 1.00 98.44 88 ASP A N 1
ATOM 715 C CA . ASP A 1 88 ? -21.646 -0.078 36.016 1.00 98.44 88 ASP A CA 1
ATOM 716 C C . ASP A 1 88 ? -22.785 0.670 36.731 1.00 98.44 88 ASP A C 1
ATOM 718 O O . ASP A 1 88 ? -23.106 0.379 37.883 1.00 98.44 88 ASP A O 1
ATOM 722 N N . ALA A 1 89 ? -23.487 1.563 36.023 1.00 98.31 89 ALA A N 1
ATOM 723 C CA . ALA A 1 89 ? -24.642 2.271 36.572 1.00 98.31 89 ALA A CA 1
ATOM 724 C C . ALA A 1 89 ? -25.805 1.330 36.935 1.00 98.31 89 ALA A C 1
ATOM 726 O O . ALA A 1 89 ? -26.517 1.584 37.910 1.00 98.31 89 ALA A O 1
ATOM 727 N N . GLN A 1 90 ? -26.021 0.264 36.159 1.00 98.31 90 GLN A N 1
ATOM 728 C CA . GLN A 1 90 ? -27.031 -0.749 36.457 1.00 98.31 90 GLN A CA 1
ATOM 729 C C . GLN A 1 90 ? -26.655 -1.546 37.712 1.00 98.31 90 GLN A C 1
ATOM 731 O O . GLN A 1 90 ? -27.476 -1.658 38.623 1.00 98.31 90 GLN A O 1
ATOM 736 N N . HIS A 1 91 ? -25.411 -2.022 37.801 1.00 98.25 91 HIS A N 1
ATOM 737 C CA . HIS A 1 91 ? -24.908 -2.736 38.974 1.00 98.25 91 HIS A CA 1
ATOM 738 C C . HIS A 1 91 ? -25.006 -1.891 40.250 1.00 98.25 91 HIS A C 1
ATOM 740 O O . HIS A 1 91 ? -25.447 -2.389 41.285 1.00 98.25 91 HIS A O 1
ATOM 746 N N . ASP A 1 92 ? -24.656 -0.604 40.186 1.00 98.44 92 ASP A N 1
ATOM 747 C CA . ASP A 1 92 ? -24.741 0.299 41.337 1.00 98.44 92 ASP A CA 1
ATOM 748 C C . ASP A 1 92 ? -26.178 0.492 41.834 1.00 98.44 92 ASP A C 1
ATOM 750 O O . ASP A 1 92 ? -26.410 0.589 43.043 1.00 98.44 92 ASP A O 1
ATOM 754 N N . ARG A 1 93 ? -27.157 0.551 40.921 1.00 98.25 93 ARG A N 1
ATOM 755 C CA . ARG A 1 93 ? -28.581 0.626 41.285 1.00 98.25 93 ARG A CA 1
ATOM 756 C C . ARG A 1 93 ? -29.040 -0.656 41.962 1.00 98.25 93 ARG A C 1
ATOM 758 O O . ARG A 1 93 ? -29.555 -0.597 43.074 1.00 98.25 93 ARG A O 1
ATOM 765 N N . GLU A 1 94 ? -28.789 -1.803 41.334 1.00 98.12 94 GLU A N 1
ATOM 766 C CA . GLU A 1 94 ? -29.175 -3.111 41.873 1.00 98.12 94 GLU A CA 1
ATOM 767 C C . GLU A 1 94 ? -28.552 -3.358 43.251 1.00 98.12 94 GLU A C 1
ATOM 769 O O . GLU A 1 94 ? -29.221 -3.833 44.172 1.00 98.12 94 GLU A O 1
ATOM 774 N N . ARG A 1 95 ? -27.287 -2.964 43.428 1.00 98.19 95 ARG A N 1
ATOM 775 C CA . ARG A 1 95 ? -26.597 -3.033 44.715 1.00 98.19 95 ARG A CA 1
ATOM 776 C C . ARG A 1 95 ? -27.284 -2.177 45.780 1.00 98.19 95 ARG A C 1
ATOM 778 O O . ARG A 1 95 ? -27.550 -2.684 46.868 1.00 98.19 95 ARG A O 1
ATOM 785 N N . LYS A 1 96 ? -27.589 -0.910 45.480 1.00 98.12 96 LYS A N 1
ATOM 786 C CA . LYS A 1 96 ? -28.267 -0.001 46.423 1.00 98.12 96 LYS A CA 1
ATOM 787 C C . LYS A 1 96 ? -29.651 -0.516 46.810 1.00 98.12 96 LYS A C 1
ATOM 789 O O . LYS A 1 96 ? -29.996 -0.499 47.991 1.00 98.12 96 LYS A O 1
ATOM 794 N N . ASP A 1 97 ? -30.413 -1.025 45.847 1.00 98.06 97 ASP A N 1
ATOM 795 C CA . ASP A 1 97 ? -31.742 -1.587 46.096 1.00 98.06 97 ASP A CA 1
ATOM 796 C C . ASP A 1 97 ? -31.664 -2.820 47.010 1.00 98.06 97 ASP A C 1
ATOM 798 O O . ASP A 1 97 ? -32.463 -2.976 47.940 1.00 98.06 97 ASP A O 1
ATOM 802 N N . LEU A 1 98 ? -30.672 -3.693 46.801 1.00 98.12 98 LEU A N 1
ATOM 803 C CA . LEU A 1 98 ? -30.427 -4.841 47.675 1.00 98.12 98 LEU A CA 1
ATOM 804 C C . LEU A 1 98 ? -30.011 -4.414 49.086 1.00 98.12 98 LEU A C 1
ATOM 806 O O . LEU A 1 98 ? -30.560 -4.932 50.061 1.00 98.12 98 LEU A O 1
ATOM 810 N N . GLU A 1 99 ? -29.090 -3.458 49.214 1.00 97.88 99 GLU A N 1
ATOM 811 C CA . GLU A 1 99 ? -28.643 -2.917 50.504 1.00 97.88 99 GLU A CA 1
ATOM 812 C C . GLU A 1 99 ? -29.811 -2.302 51.294 1.00 97.88 99 GLU A C 1
ATOM 814 O O . GLU A 1 99 ? -29.963 -2.577 52.490 1.00 97.88 99 GLU A O 1
ATOM 819 N N . GLN A 1 100 ? -30.696 -1.549 50.633 1.00 97.50 100 GLN A N 1
ATOM 820 C CA . GLN A 1 100 ? -31.914 -1.010 51.246 1.00 97.50 100 GLN A CA 1
ATOM 821 C C . GLN A 1 100 ? -32.861 -2.117 51.718 1.00 97.50 100 GLN A C 1
ATOM 823 O O . GLN A 1 100 ? -33.318 -2.094 52.864 1.00 97.50 100 GLN A O 1
ATOM 828 N N . ARG A 1 101 ? -33.128 -3.124 50.875 1.00 97.75 101 ARG A N 1
ATOM 829 C CA . ARG A 1 101 ? -33.999 -4.259 51.233 1.00 97.75 101 ARG A CA 1
ATOM 830 C C . ARG A 1 101 ? -33.454 -5.049 52.419 1.00 97.75 101 ARG A C 1
ATOM 832 O O . ARG A 1 101 ? -34.222 -5.437 53.301 1.00 97.75 101 ARG A O 1
ATOM 839 N N . VA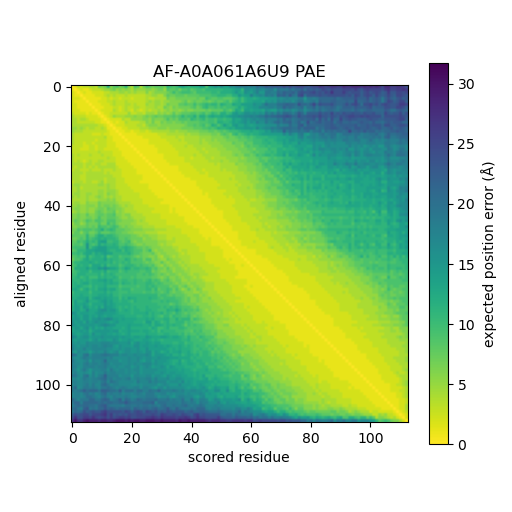L A 1 102 ? -32.142 -5.286 52.454 1.00 97.62 102 VAL A N 1
ATOM 840 C CA . VAL A 1 102 ? -31.472 -5.954 53.578 1.00 97.62 102 VAL A CA 1
ATOM 841 C C . VAL A 1 102 ? -31.582 -5.110 54.845 1.00 97.62 102 VAL A C 1
ATOM 843 O O . VAL A 1 102 ? -31.923 -5.653 55.893 1.00 97.62 102 VAL A O 1
ATOM 846 N N . SER A 1 103 ? -31.352 -3.800 54.753 1.00 96.81 103 SER A N 1
ATOM 847 C CA . SER A 1 103 ? -31.420 -2.883 55.899 1.00 96.81 103 SER A CA 1
ATOM 848 C C . SER A 1 103 ? -32.823 -2.827 56.502 1.00 96.81 103 SER A C 1
ATOM 850 O O . SER A 1 103 ? -32.979 -2.995 57.710 1.00 96.81 103 SER A O 1
ATOM 852 N N . LEU A 1 104 ? -33.857 -2.698 55.661 1.00 96.75 104 LEU A N 1
ATOM 853 C CA . LEU A 1 104 ? -35.255 -2.738 56.094 1.00 96.75 104 LEU A CA 1
ATOM 854 C C . LEU A 1 104 ? -35.578 -4.064 56.796 1.00 96.75 104 LEU A C 1
ATOM 856 O O . LEU A 1 104 ? -36.190 -4.085 57.862 1.00 96.75 104 LEU A O 1
ATOM 860 N N . ARG A 1 105 ? -35.138 -5.187 56.214 1.00 95.88 105 ARG A N 1
ATOM 861 C CA . ARG A 1 105 ? -35.370 -6.513 56.793 1.00 95.88 105 ARG A CA 1
ATOM 862 C C . ARG A 1 105 ? -34.656 -6.689 58.132 1.00 95.88 105 ARG A C 1
ATOM 864 O O . ARG A 1 105 ? -35.242 -7.289 59.025 1.00 95.88 105 ARG A O 1
ATOM 871 N N . ARG A 1 106 ? -33.431 -6.174 58.283 1.00 95.31 106 ARG A N 1
ATOM 872 C CA . ARG A 1 106 ? -32.700 -6.176 59.561 1.00 95.31 106 ARG A CA 1
ATOM 873 C C . ARG A 1 106 ? -33.448 -5.381 60.629 1.00 95.31 106 ARG A C 1
ATOM 875 O O . ARG A 1 106 ? -33.735 -5.944 61.676 1.00 95.31 106 ARG A O 1
ATOM 882 N N . ALA A 1 107 ? -33.864 -4.152 60.323 1.00 94.44 107 ALA A N 1
ATOM 883 C CA . ALA A 1 107 ? -34.613 -3.312 61.260 1.00 94.44 107 ALA A CA 1
ATOM 884 C C . ALA A 1 107 ? -35.931 -3.968 61.722 1.00 94.44 107 ALA A C 1
ATOM 886 O O . ALA A 1 107 ? -36.270 -3.945 62.902 1.00 94.44 107 ALA A O 1
ATOM 887 N N . LEU A 1 108 ? -36.659 -4.615 60.803 1.00 94.56 108 LEU A N 1
ATOM 888 C CA . LEU A 1 108 ? -37.884 -5.355 61.134 1.00 94.56 108 LEU A CA 1
ATOM 889 C C . LEU A 1 108 ? -37.632 -6.593 62.005 1.00 94.56 108 LEU A C 1
ATOM 891 O O . LEU A 1 108 ? -38.524 -7.000 62.746 1.00 94.56 108 LEU A O 1
ATOM 895 N N . LEU A 1 109 ? -36.466 -7.230 61.882 1.00 93.38 109 LEU A N 1
ATOM 896 C CA . LEU A 1 109 ? -36.090 -8.357 62.735 1.00 93.38 109 LEU A CA 1
ATOM 897 C C . LEU A 1 109 ? -35.673 -7.877 64.127 1.00 93.38 109 LEU A C 1
ATOM 899 O O . LEU A 1 109 ? -36.094 -8.484 65.102 1.00 93.38 109 LEU A O 1
ATOM 903 N N . GLU A 1 110 ? -34.923 -6.778 64.221 1.00 92.50 110 GLU A N 1
ATOM 904 C CA . GLU A 1 110 ? -34.528 -6.167 65.499 1.00 92.50 110 GLU A CA 1
ATOM 905 C C . GLU A 1 110 ? -35.736 -5.722 66.333 1.00 92.50 110 GLU A C 1
ATOM 907 O O . GLU A 1 110 ? -35.717 -5.882 67.543 1.00 92.50 110 GLU A O 1
ATOM 912 N N . GLN A 1 111 ? -36.819 -5.241 65.711 1.00 86.25 111 GLN A N 1
ATOM 913 C CA . GLN A 1 111 ? -38.065 -4.920 66.429 1.00 86.25 111 GLN A CA 1
ATOM 914 C C . GLN A 1 111 ? -38.826 -6.142 66.970 1.00 86.25 111 GLN A C 1
ATOM 916 O O . GLN A 1 111 ? -39.726 -5.978 67.792 1.00 86.25 111 GLN A O 1
ATOM 921 N N . LYS A 1 112 ? -38.551 -7.346 66.457 1.00 83.00 112 LYS A N 1
ATOM 922 C CA . LYS A 1 112 ? -39.263 -8.583 66.827 1.00 83.00 112 LYS A CA 1
ATOM 923 C C . LYS A 1 112 ? -38.547 -9.407 67.903 1.00 83.00 112 LYS A C 1
ATOM 925 O O . LYS A 1 112 ? -39.103 -10.427 68.310 1.00 83.00 112 LYS A O 1
ATOM 930 N N . VAL A 1 113 ? -37.339 -9.008 68.299 1.00 63.84 113 VAL A N 1
ATOM 931 C CA . VAL A 1 113 ? -36.518 -9.627 69.354 1.00 63.84 113 VAL A CA 1
ATOM 932 C C . VAL A 1 113 ? -36.631 -8.786 70.616 1.00 63.84 113 VAL A C 1
ATOM 934 O O . VAL A 1 113 ? -36.786 -9.399 71.693 1.00 63.84 113 VAL A O 1
#

Mean predicted aligned error: 8.73 Å

Secondary structure (DSSP, 8-state):
-HHHHHHHHHSS-TTTHHHHHHHHHHHHHHHHHHHHHHHHHHHHHHHHHHHHHHHHHHHHHHHHHHHHHHHHHHHHHHHHHHHHHHHHHHHHHHHHHHHHHHHHHHHHHHTT-

Radius of gyration: 45.76 Å; Cα contacts (8 Å, |Δi|>4): 7; chains: 1; bounding box: 79×17×128 Å

pLDDT: mean 95.37, std 5.15, range [63.84, 98.62]

InterPro domains:
  IPR051234 TAO Serine/Threonine-Protein Kinase [PTHR47167] (1-113)

Organism: Oncorhynchus mykiss (NCBI:txid8022)

Sequence (113 aa):
FKALRNHLLESTPKSDHKAVLKRLKEEQTRKLAILAEQYDHSINEMLSTQALRLDEAQEAQCQVLRMQLQQELELLNAYQSKIKMQTDAQHDRERKDLEQRVSLRRALLEQKV

Foldseek 3Di:
DVVVLVVVCVVDDPVCNVVVVVVVVVVVVVVVVVVVVVVVVVVVVVVVVVVVVVVVVVVVVVVVVVVVVVVVVVVVVVVVVVVVVVVVVVVVVVVVVVVVVVVVVVVVVVVVD